Protein AF-A0A316H101-F1 (afdb_monomer_lite)

InterPro domains:
  IPR003369 Sec-independent protein translocase protein TatA/B/E [PF02416] (3-48)
  IPR018448 Sec-independent protein translocase protein TatB [MF_00237] (1-162)
  IPR018448 Sec-independent protein translocase protein TatB [TIGR01410] (3-72)

Sequence (175 aa):
MPDIGWMELLVIGIVALIVVGPKELPMMFRKVGQFTGRVRAMAKDFQRAMDEAADESGMTELNRDLRKATNFAANPKKAGMSALKDTFGDDFDLDPEKFPEGSHSRKMAEEKAAATKQMRDEVEARRKAKIDQTIADKEAAANAAAQAPLEAPAADVTAEPTPVVEAARSGSTSS

Radius of gyration: 33.52 Å; chains: 1; bounding box: 109×50×61 Å

Secondary structure (DSSP, 8-state):
-----HHHHHHHHHHHHHHH-TTHHHHHHHHHHHHHHHHHHHHHHHHHHHHHHHTTSSHHHHHHHHHHHHHHHH-HHHHHHHHHHHHH-GGG---GGGSPTT-HHHHHHHHHHHHHHHHHHHHHHHHHHHHHHHHHHHHHHHHHHHSS---------------------------

Organism: NCBI:txid164332

Structure (mmCIF, N/CA/C/O backbone):
data_AF-A0A316H101-F1
#
_entry.id   AF-A0A316H101-F1
#
loop_
_atom_site.group_PDB
_atom_site.id
_atom_site.type_symbol
_atom_site.label_atom_id
_atom_site.label_alt_id
_atom_site.label_comp_id
_atom_site.label_asym_id
_atom_site.label_entity_id
_atom_site.label_seq_id
_atom_site.pdbx_PDB_ins_code
_atom_site.Cartn_x
_atom_site.Cartn_y
_atom_site.Cartn_z
_atom_site.occupancy
_atom_site.B_iso_or_equiv
_atom_site.auth_seq_id
_atom_site.auth_comp_id
_atom_site.auth_asym_id
_atom_site.auth_atom_id
_atom_site.pdbx_PDB_model_num
ATOM 1 N N . MET A 1 1 ? 0.370 -6.001 -20.272 1.00 56.75 1 MET A N 1
ATOM 2 C CA . MET A 1 1 ? 0.345 -5.547 -18.864 1.00 56.75 1 MET A CA 1
ATOM 3 C C . MET A 1 1 ? -1.124 -5.371 -18.514 1.00 56.75 1 MET A C 1
ATOM 5 O O . MET A 1 1 ? -1.850 -5.040 -19.437 1.00 56.75 1 MET A O 1
ATOM 9 N N . PRO A 1 2 ? -1.608 -5.675 -17.300 1.00 64.06 2 PRO A N 1
ATOM 10 C CA . PRO A 1 2 ? -3.000 -5.382 -16.981 1.00 64.06 2 PRO A CA 1
ATOM 11 C C . PRO A 1 2 ? -3.157 -3.859 -16.937 1.00 64.06 2 PRO A C 1
ATOM 13 O O . PRO A 1 2 ? -2.601 -3.204 -16.057 1.00 64.06 2 PRO A O 1
ATOM 16 N N . ASP A 1 3 ? -3.850 -3.310 -17.929 1.00 68.81 3 ASP A N 1
ATOM 17 C CA . ASP A 1 3 ? -4.168 -1.889 -18.077 1.00 68.81 3 ASP A CA 1
ATOM 18 C C . ASP A 1 3 ? -5.247 -1.453 -17.068 1.00 68.81 3 ASP A C 1
ATOM 20 O O . ASP A 1 3 ? -6.249 -0.846 -17.439 1.00 68.81 3 ASP A O 1
ATOM 24 N N . ILE A 1 4 ? -5.022 -1.737 -15.775 1.00 73.69 4 ILE A N 1
ATOM 25 C CA . ILE A 1 4 ? -5.826 -1.214 -14.663 1.00 73.69 4 ILE A CA 1
ATOM 26 C C . ILE A 1 4 ? -5.526 0.279 -14.555 1.00 73.69 4 ILE A C 1
ATOM 28 O O . ILE A 1 4 ? -4.659 0.738 -13.807 1.00 73.69 4 ILE A O 1
ATOM 32 N N . GLY A 1 5 ? -6.214 1.041 -15.394 1.00 86.12 5 GLY A N 1
ATOM 33 C CA . GLY A 1 5 ? -6.191 2.490 -15.407 1.00 86.12 5 GLY A CA 1
ATOM 34 C C . GLY A 1 5 ? -7.245 3.067 -14.469 1.00 86.12 5 GLY A C 1
ATOM 35 O O . GLY A 1 5 ? -8.217 2.410 -14.096 1.00 86.12 5 GLY A O 1
ATOM 36 N N . TRP A 1 6 ? -7.103 4.354 -14.150 1.00 90.25 6 TRP A N 1
ATOM 37 C CA . TRP A 1 6 ? -8.112 5.120 -13.407 1.00 90.25 6 TRP A CA 1
ATOM 38 C C . TRP A 1 6 ? -9.529 4.974 -13.985 1.00 90.25 6 TRP A C 1
ATOM 40 O O . TRP A 1 6 ? -10.501 4.995 -13.237 1.00 90.25 6 TRP A O 1
ATOM 50 N N . MET A 1 7 ? -9.636 4.770 -15.301 1.00 92.50 7 MET A N 1
ATOM 51 C CA . MET A 1 7 ? -10.904 4.547 -15.995 1.00 92.50 7 MET A CA 1
ATOM 52 C C . MET A 1 7 ? -11.576 3.218 -15.627 1.00 92.50 7 MET A C 1
ATOM 54 O O . MET A 1 7 ? -12.791 3.191 -15.455 1.00 92.50 7 MET A O 1
ATOM 58 N N . GLU A 1 8 ? -10.823 2.131 -15.441 1.00 88.62 8 GLU A N 1
ATOM 59 C CA . GLU A 1 8 ? -11.393 0.826 -15.077 1.00 88.62 8 GLU A CA 1
ATOM 60 C C . GLU A 1 8 ? -11.905 0.829 -13.630 1.00 88.62 8 GLU A C 1
ATOM 62 O O . GLU A 1 8 ? -13.006 0.354 -13.351 1.00 88.62 8 GLU A O 1
ATOM 67 N N . LEU A 1 9 ? -11.175 1.485 -12.719 1.00 91.88 9 LEU A N 1
ATOM 68 C CA . LEU A 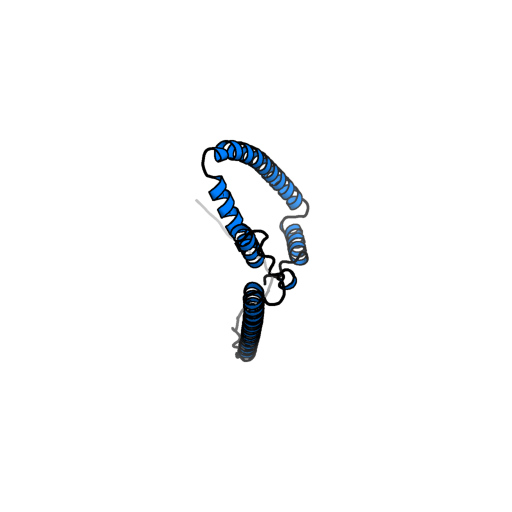1 9 ? -11.644 1.721 -11.349 1.00 91.88 9 LEU A CA 1
ATOM 69 C C . LEU A 1 9 ? -12.942 2.543 -11.311 1.00 91.88 9 LEU A C 1
ATOM 71 O O . LEU A 1 9 ? -13.802 2.292 -10.467 1.00 91.88 9 LEU A O 1
ATOM 75 N N . LEU A 1 10 ? -13.106 3.501 -12.228 1.00 93.25 10 LEU A N 1
ATOM 76 C CA . LEU A 1 10 ? -14.316 4.317 -12.342 1.00 93.25 10 LEU A CA 1
ATOM 77 C C . LEU A 1 10 ? -15.512 3.468 -12.803 1.00 93.25 10 LEU A C 1
ATOM 79 O O . LEU A 1 10 ? -16.581 3.543 -12.198 1.00 93.25 10 LEU A O 1
ATOM 83 N N . VAL A 1 11 ? -15.317 2.600 -13.803 1.00 94.69 11 VAL A N 1
ATOM 84 C CA . VAL A 1 11 ? -16.346 1.652 -14.268 1.00 94.69 11 VAL A CA 1
ATOM 85 C C . VAL A 1 11 ? -16.768 0.704 -13.142 1.00 94.69 11 VAL A C 1
ATOM 87 O O . VAL A 1 11 ? -17.963 0.561 -12.884 1.00 94.69 11 VAL A O 1
ATOM 90 N N . ILE A 1 12 ? -15.811 0.119 -12.415 1.00 92.50 12 ILE A N 1
ATOM 91 C CA . ILE A 1 12 ? -16.100 -0.746 -11.259 1.00 92.50 12 ILE A CA 1
ATOM 92 C C . ILE A 1 12 ? -16.849 0.037 -10.171 1.00 92.50 12 ILE A C 1
ATOM 94 O O . ILE A 1 12 ? -17.799 -0.482 -9.588 1.00 92.50 12 ILE A O 1
ATOM 98 N N . GLY A 1 13 ? -16.480 1.300 -9.931 1.00 93.38 13 GLY A N 1
ATOM 99 C CA . GLY A 1 13 ? -17.187 2.191 -9.012 1.00 93.38 13 GLY A CA 1
ATOM 100 C C . GLY A 1 13 ? -18.656 2.394 -9.393 1.00 93.38 13 GLY A C 1
ATOM 101 O O . GLY A 1 13 ? -19.526 2.285 -8.532 1.00 93.38 13 GLY A O 1
ATOM 102 N N . ILE A 1 14 ? -18.954 2.619 -10.676 1.00 94.44 14 ILE A N 1
ATOM 103 C CA . ILE A 1 14 ? -20.332 2.758 -11.177 1.00 94.44 14 ILE A CA 1
ATOM 104 C C . ILE A 1 14 ? -21.112 1.449 -11.012 1.00 94.44 14 ILE A C 1
ATOM 106 O O . ILE A 1 14 ? -22.224 1.467 -10.485 1.00 94.44 14 ILE A O 1
ATOM 110 N N . VAL A 1 15 ? -20.534 0.312 -11.412 1.00 94.44 15 VAL A N 1
ATOM 111 C CA . VAL A 1 15 ? -21.178 -1.007 -11.268 1.00 94.44 15 VAL A CA 1
ATOM 112 C C . VAL A 1 15 ? -21.486 -1.296 -9.800 1.00 94.44 15 VAL A C 1
ATOM 114 O O . VAL A 1 15 ? -22.596 -1.708 -9.465 1.00 94.44 15 VAL A O 1
ATOM 117 N N . ALA A 1 16 ? -20.544 -1.008 -8.905 1.00 93.62 16 ALA A N 1
ATOM 118 C CA . ALA A 1 16 ? -20.735 -1.203 -7.478 1.00 93.62 16 ALA A CA 1
ATOM 119 C C . ALA A 1 16 ? -21.869 -0.313 -6.921 1.00 93.62 16 ALA A C 1
ATOM 121 O O . ALA A 1 16 ? -22.635 -0.774 -6.074 1.00 93.62 16 ALA A O 1
ATOM 122 N N . LEU A 1 17 ? -22.026 0.930 -7.405 1.00 93.94 17 LEU A N 1
ATOM 123 C CA . LEU A 1 17 ? -23.139 1.813 -7.014 1.00 93.94 17 LEU A CA 1
ATOM 124 C C . LEU A 1 17 ? -24.503 1.263 -7.445 1.00 93.94 17 LEU A C 1
ATOM 126 O O . LEU A 1 17 ? -25.478 1.469 -6.728 1.00 93.94 17 LEU A O 1
ATOM 130 N N . ILE A 1 18 ? -24.582 0.580 -8.590 1.00 94.94 18 ILE A N 1
ATOM 131 C CA . ILE A 1 18 ? -25.830 -0.014 -9.095 1.00 94.94 18 ILE A CA 1
ATOM 132 C C . ILE A 1 18 ? -26.189 -1.272 -8.298 1.00 94.94 18 ILE A C 1
ATOM 134 O O . ILE A 1 18 ? -27.338 -1.439 -7.904 1.00 94.94 18 ILE A O 1
ATOM 138 N N . VAL A 1 19 ? -25.209 -2.146 -8.052 1.00 93.38 19 VAL A N 1
ATOM 139 C CA . VAL A 1 19 ? -25.431 -3.458 -7.421 1.00 93.38 19 VAL A CA 1
ATOM 140 C C . VAL A 1 19 ? -25.683 -3.341 -5.917 1.00 93.38 19 VAL A C 1
ATOM 142 O O . VAL A 1 19 ? -26.579 -3.991 -5.391 1.00 93.38 19 VAL A O 1
ATOM 145 N N . VAL A 1 20 ? -24.887 -2.527 -5.221 1.00 91.88 20 VAL A N 1
ATOM 146 C CA . VAL A 1 20 ? -24.938 -2.380 -3.753 1.00 91.88 20 VAL A CA 1
ATOM 147 C C . VAL A 1 20 ? -25.773 -1.162 -3.346 1.00 91.88 20 VAL A C 1
ATOM 149 O O . VAL A 1 20 ? -26.312 -1.093 -2.249 1.00 91.88 20 VAL A O 1
ATOM 152 N N . GLY A 1 21 ? -25.910 -0.183 -4.238 1.00 93.75 21 GLY A N 1
ATOM 153 C CA . GLY A 1 21 ? -26.668 1.035 -3.992 1.00 93.75 21 GLY A CA 1
ATOM 154 C C . GLY A 1 21 ? -25.784 2.230 -3.604 1.00 93.75 21 GLY A C 1
ATOM 155 O O . GLY A 1 21 ? -24.779 2.098 -2.892 1.00 93.75 21 GLY A O 1
ATOM 156 N N . PRO A 1 22 ? -26.177 3.456 -4.002 1.00 91.81 22 PRO A N 1
ATOM 157 C CA . PRO A 1 22 ? -25.339 4.650 -3.874 1.00 91.81 22 PRO A CA 1
ATOM 158 C C . PRO A 1 22 ? -25.109 5.121 -2.432 1.00 91.81 22 PRO A C 1
ATOM 160 O O . PRO A 1 22 ? -24.201 5.909 -2.179 1.00 91.81 22 PRO A O 1
ATOM 163 N N . LYS A 1 23 ? -25.920 4.660 -1.473 1.00 92.56 23 LYS A N 1
ATOM 164 C CA . LYS A 1 23 ? -25.812 5.029 -0.050 1.00 92.56 23 LYS A CA 1
ATOM 165 C C . LYS A 1 23 ? -25.038 4.009 0.786 1.00 92.56 23 LYS A C 1
ATOM 167 O O . LYS A 1 23 ? -24.507 4.371 1.836 1.00 92.56 23 LYS A O 1
ATOM 172 N N . GLU A 1 24 ? -24.950 2.763 0.334 1.00 91.75 24 GLU A N 1
ATOM 173 C CA . GLU A 1 24 ? -24.358 1.673 1.112 1.00 91.75 24 GLU A CA 1
ATOM 174 C C . GLU A 1 24 ? -22.838 1.631 0.962 1.00 91.75 24 GLU A C 1
ATOM 176 O O . GLU A 1 24 ? -22.129 1.614 1.969 1.00 91.75 24 GLU A O 1
ATOM 181 N N . LEU A 1 25 ? -22.321 1.776 -0.263 1.00 92.81 25 LEU A N 1
ATOM 182 C CA . LEU A 1 25 ? -20.881 1.888 -0.514 1.00 92.81 25 LEU A CA 1
ATOM 183 C C . LEU A 1 25 ? -20.177 2.982 0.305 1.00 92.81 25 LEU A C 1
ATOM 185 O O . LEU A 1 25 ? -19.202 2.663 0.990 1.00 92.81 25 LEU A O 1
ATOM 189 N N . PRO A 1 26 ? -20.631 4.253 0.322 1.00 89.94 26 PRO A N 1
ATOM 190 C CA . PRO A 1 26 ? -19.962 5.279 1.118 1.00 89.94 26 PRO A CA 1
ATOM 191 C C . PRO A 1 26 ? -20.045 4.994 2.622 1.00 89.94 26 PRO A C 1
ATOM 193 O O . PRO A 1 26 ? -19.110 5.310 3.359 1.00 89.94 26 PRO A O 1
ATOM 196 N N . MET A 1 27 ? -21.120 4.363 3.103 1.00 93.88 27 MET A N 1
ATOM 197 C CA . MET A 1 27 ? -21.223 3.963 4.506 1.00 93.88 27 MET A CA 1
ATOM 198 C C . MET A 1 27 ? -20.235 2.835 4.845 1.00 93.88 27 MET A C 1
ATOM 200 O O . MET A 1 27 ? -19.591 2.882 5.896 1.00 93.88 27 MET A O 1
ATOM 204 N N . MET A 1 28 ? -20.064 1.858 3.953 1.00 93.38 28 MET A N 1
ATOM 205 C CA . MET A 1 28 ? -19.090 0.773 4.098 1.00 93.38 28 MET A CA 1
ATOM 206 C C . MET A 1 28 ? -17.654 1.300 4.048 1.00 93.38 28 MET A C 1
ATOM 208 O O . MET A 1 28 ? -16.873 0.991 4.946 1.00 93.38 28 MET A O 1
ATOM 212 N N . PHE A 1 29 ? -17.318 2.174 3.092 1.00 94.50 29 PHE A N 1
ATOM 213 C CA . PHE A 1 29 ? -15.996 2.806 3.026 1.00 94.50 29 PHE A CA 1
ATOM 214 C C . PHE A 1 29 ? -15.679 3.624 4.275 1.00 94.50 29 PHE A C 1
ATOM 216 O O . PHE A 1 29 ? -14.547 3.597 4.748 1.00 94.50 29 PHE A O 1
ATOM 223 N N . ARG A 1 30 ? -16.669 4.297 4.874 1.00 95.00 30 ARG A N 1
ATOM 224 C CA . ARG A 1 30 ? -16.482 4.990 6.158 1.00 95.00 30 ARG A CA 1
ATOM 225 C C . ARG A 1 30 ? -16.168 4.019 7.294 1.00 95.00 30 ARG A C 1
ATOM 227 O O . ARG A 1 30 ? -15.261 4.292 8.073 1.00 95.00 30 ARG A O 1
ATOM 234 N N . LYS A 1 31 ? -16.873 2.887 7.385 1.00 95.56 31 LYS A N 1
ATOM 235 C CA . LYS A 1 31 ? -16.624 1.860 8.414 1.00 95.56 31 LYS A CA 1
ATOM 236 C C . LYS A 1 31 ? -15.250 1.207 8.243 1.00 95.56 31 LYS A C 1
ATOM 238 O O . LYS A 1 31 ? -14.491 1.132 9.207 1.00 95.56 31 LYS A O 1
ATOM 243 N N . VAL A 1 32 ? -14.906 0.807 7.017 1.00 96.56 32 VAL A N 1
ATOM 244 C CA . VAL A 1 32 ? -13.588 0.250 6.675 1.00 96.56 32 VAL A CA 1
ATOM 245 C C . VAL A 1 32 ? -12.495 1.283 6.934 1.00 96.56 32 VAL A C 1
ATOM 247 O O . VAL A 1 32 ? -11.515 0.975 7.599 1.00 96.56 32 VAL A O 1
ATOM 250 N N . GLY A 1 33 ? -12.685 2.533 6.514 1.00 95.50 33 GLY A N 1
ATOM 251 C CA . GLY A 1 33 ? -11.735 3.618 6.748 1.00 95.50 33 GLY A CA 1
ATOM 252 C C . GLY A 1 33 ? -11.498 3.897 8.234 1.00 95.50 33 GLY A C 1
ATOM 253 O O . GLY A 1 33 ? -10.356 4.055 8.654 1.00 95.50 33 GLY A O 1
ATOM 254 N N . GLN A 1 34 ? -12.546 3.887 9.061 1.00 95.94 34 GLN A N 1
ATOM 255 C CA . GLN A 1 34 ? -12.419 4.025 10.518 1.00 95.94 34 GLN A CA 1
ATOM 256 C C . GLN A 1 34 ? -11.710 2.832 11.170 1.00 95.94 34 GLN A C 1
ATOM 258 O O . GLN A 1 34 ? -11.023 3.004 12.179 1.00 95.94 34 GLN A O 1
ATOM 263 N N . PHE A 1 35 ? -11.900 1.623 10.639 1.00 95.81 35 PHE A N 1
ATOM 264 C CA . PHE A 1 35 ? -11.198 0.430 11.104 1.00 95.81 35 PHE A CA 1
ATOM 265 C C . PHE A 1 35 ? -9.716 0.483 10.715 1.00 95.81 35 PHE A C 1
ATOM 267 O O . PHE A 1 35 ? -8.854 0.429 11.589 1.00 95.81 35 PHE A O 1
ATOM 274 N N . THR A 1 36 ? -9.411 0.722 9.439 1.00 96.00 36 THR A N 1
ATOM 275 C CA . THR A 1 36 ? -8.044 0.899 8.935 1.00 96.00 36 THR A CA 1
ATOM 276 C C . THR A 1 36 ? -7.328 2.055 9.628 1.00 96.00 36 THR A C 1
ATOM 278 O O . THR A 1 36 ? -6.149 1.941 9.937 1.00 96.00 36 THR A O 1
ATOM 281 N N . GLY A 1 37 ? -8.024 3.152 9.940 1.00 96.31 37 GLY A N 1
ATOM 282 C CA . GLY A 1 37 ? -7.465 4.275 10.695 1.00 96.31 37 GLY A CA 1
ATOM 283 C C . GLY A 1 37 ? -7.046 3.888 12.115 1.00 96.31 37 GLY A C 1
ATOM 284 O O . GLY A 1 37 ? -5.961 4.259 12.557 1.00 96.31 37 GLY A O 1
ATOM 285 N N . ARG A 1 38 ? -7.859 3.080 12.807 1.00 95.88 38 ARG A N 1
ATOM 286 C CA . ARG A 1 38 ? -7.516 2.529 14.129 1.00 95.88 38 ARG A CA 1
ATOM 287 C C . ARG A 1 38 ? -6.342 1.559 14.055 1.00 95.88 38 ARG A C 1
ATOM 289 O O . ARG A 1 38 ? -5.405 1.697 14.833 1.00 95.88 38 ARG A O 1
ATOM 296 N N . VAL A 1 39 ? -6.342 0.653 13.079 1.00 96.69 39 VAL A N 1
ATOM 297 C CA . VAL A 1 39 ? -5.219 -0.268 12.840 1.00 96.69 39 VAL A CA 1
ATOM 298 C C . VAL A 1 39 ? -3.939 0.497 12.500 1.00 96.69 39 VAL A C 1
ATOM 300 O O . VAL A 1 39 ? -2.876 0.165 13.007 1.00 96.69 39 VAL A O 1
ATOM 303 N N . ARG A 1 40 ? -4.016 1.566 11.697 1.00 95.38 40 ARG A N 1
ATOM 304 C CA . ARG A 1 40 ? -2.871 2.434 11.378 1.00 95.38 40 ARG A CA 1
ATOM 305 C C . ARG A 1 40 ? -2.328 3.122 12.629 1.00 95.38 40 ARG A C 1
ATOM 307 O O . ARG A 1 40 ? -1.114 3.221 12.759 1.00 95.38 40 ARG A O 1
ATOM 314 N N . ALA A 1 41 ? -3.200 3.603 13.516 1.00 94.69 41 ALA A N 1
ATOM 315 C CA . ALA A 1 41 ? -2.788 4.196 14.786 1.00 94.69 41 ALA A CA 1
ATOM 316 C C . ALA A 1 41 ? -2.064 3.162 15.662 1.00 94.69 41 ALA A C 1
ATOM 318 O O . ALA A 1 41 ? -0.913 3.383 16.020 1.00 94.69 41 ALA A O 1
ATOM 319 N N . MET A 1 42 ? -2.667 1.984 15.855 1.00 95.31 42 MET A N 1
ATOM 320 C CA . MET A 1 42 ? -2.053 0.864 16.581 1.00 95.31 42 MET A CA 1
ATOM 321 C C . MET A 1 42 ? -0.713 0.435 15.968 1.00 95.31 42 MET A C 1
ATOM 323 O O . MET A 1 42 ? 0.244 0.179 16.687 1.00 95.31 42 MET A O 1
ATOM 327 N N . ALA A 1 43 ? -0.614 0.400 14.638 1.00 94.50 43 ALA A N 1
ATOM 328 C CA . ALA A 1 43 ? 0.621 0.068 13.938 1.00 94.50 43 ALA A CA 1
ATOM 329 C C . ALA A 1 43 ? 1.713 1.126 14.144 1.00 94.50 43 ALA A C 1
ATOM 331 O O . ALA A 1 43 ? 2.880 0.765 14.203 1.00 94.50 43 ALA A O 1
ATOM 332 N N . LYS A 1 44 ? 1.365 2.416 14.265 1.00 94.00 44 LYS A N 1
ATOM 333 C CA . LYS A 1 44 ? 2.345 3.471 14.581 1.00 94.00 44 LYS A CA 1
ATOM 334 C C . LYS A 1 44 ? 2.878 3.328 16.005 1.00 94.00 44 LYS A C 1
ATOM 336 O O . LYS A 1 44 ? 4.066 3.552 16.211 1.00 94.00 44 LYS A O 1
ATOM 341 N N . ASP A 1 45 ? 2.029 2.940 16.949 1.00 93.38 45 ASP A N 1
ATOM 342 C CA . ASP A 1 45 ? 2.435 2.713 18.338 1.00 93.38 45 ASP A CA 1
ATOM 343 C C . ASP A 1 45 ? 3.285 1.439 18.464 1.00 93.38 45 ASP A C 1
ATOM 345 O O . ASP A 1 45 ? 4.335 1.459 19.100 1.00 93.38 45 ASP A O 1
ATOM 349 N N . PHE A 1 46 ? 2.905 0.362 17.766 1.00 90.06 46 PHE A N 1
ATOM 350 C CA . PHE A 1 46 ? 3.706 -0.861 17.667 1.00 90.06 46 PHE A CA 1
ATOM 351 C C . PHE A 1 46 ? 5.046 -0.618 16.977 1.00 90.06 46 PHE A C 1
ATOM 353 O O . PHE A 1 46 ? 6.058 -1.114 17.447 1.00 90.06 46 PHE A O 1
ATOM 360 N N . GLN A 1 47 ? 5.070 0.160 15.892 1.00 89.00 47 GLN A N 1
ATOM 361 C CA . GLN A 1 47 ? 6.309 0.503 15.203 1.00 89.00 47 GLN A CA 1
ATOM 362 C C . GLN A 1 47 ? 7.254 1.264 16.135 1.00 89.00 47 GLN A C 1
ATOM 364 O O . GLN A 1 47 ? 8.416 0.910 16.207 1.00 89.00 47 GLN A O 1
ATOM 369 N N . ARG A 1 48 ? 6.754 2.231 16.915 1.00 89.88 48 ARG A N 1
ATOM 370 C CA . ARG A 1 48 ? 7.567 2.940 17.916 1.00 89.88 48 ARG A CA 1
ATOM 371 C C . ARG A 1 48 ? 8.117 2.006 18.994 1.00 89.88 48 ARG A C 1
ATOM 373 O O . ARG A 1 48 ? 9.301 2.071 19.288 1.00 89.88 48 ARG A O 1
ATOM 380 N N . ALA A 1 49 ? 7.277 1.129 19.542 1.00 87.56 49 ALA A N 1
ATOM 381 C CA . ALA A 1 49 ? 7.701 0.164 20.556 1.00 87.56 49 ALA A CA 1
ATOM 382 C C . ALA A 1 49 ? 8.670 -0.897 20.000 1.00 87.56 49 ALA A C 1
ATOM 384 O O . ALA A 1 49 ? 9.568 -1.345 20.705 1.00 87.56 49 ALA A O 1
ATOM 385 N N . MET A 1 50 ? 8.495 -1.303 18.740 1.00 82.94 50 MET A N 1
ATOM 386 C CA . MET A 1 50 ? 9.407 -2.207 18.043 1.00 82.94 50 MET A CA 1
ATOM 387 C C . MET A 1 50 ? 10.718 -1.527 17.692 1.00 82.94 50 MET A C 1
ATOM 389 O O . MET A 1 50 ? 11.736 -2.163 17.871 1.00 82.94 50 MET A O 1
ATOM 393 N N . ASP A 1 51 ? 10.717 -0.281 17.218 1.00 82.31 51 ASP A N 1
ATOM 394 C CA . ASP A 1 51 ? 11.943 0.464 16.916 1.00 82.31 51 ASP A CA 1
ATOM 395 C C . ASP A 1 51 ? 12.791 0.608 18.198 1.00 82.31 51 ASP A C 1
ATOM 397 O O . ASP A 1 51 ? 13.987 0.338 18.178 1.00 82.31 51 ASP A O 1
ATOM 401 N N . GLU A 1 52 ? 12.154 0.888 19.342 1.00 82.69 52 GLU A N 1
ATOM 402 C CA . GLU A 1 52 ? 12.821 0.971 20.651 1.00 82.69 52 GLU A CA 1
ATOM 403 C C . GLU A 1 52 ? 13.332 -0.392 21.172 1.00 82.69 52 GLU A C 1
ATOM 405 O O . GLU A 1 52 ? 14.331 -0.441 21.884 1.00 82.69 52 GLU A O 1
ATOM 410 N N . ALA A 1 53 ? 12.707 -1.511 20.781 1.00 78.88 53 ALA A N 1
ATOM 411 C CA . ALA A 1 53 ? 13.152 -2.872 21.125 1.00 78.88 53 ALA A CA 1
ATOM 412 C C . ALA A 1 53 ? 14.109 -3.513 20.086 1.00 78.88 53 ALA A C 1
ATOM 414 O O . ALA A 1 53 ? 14.848 -4.455 20.390 1.00 78.88 53 ALA A O 1
ATOM 415 N N . ALA A 1 54 ? 14.083 -3.043 18.839 1.00 73.69 54 ALA A N 1
ATOM 416 C CA . ALA A 1 54 ? 14.871 -3.533 17.707 1.00 73.69 54 ALA A CA 1
ATOM 417 C C . ALA A 1 54 ? 16.292 -2.963 17.693 1.00 73.69 54 ALA A C 1
ATOM 419 O O . ALA A 1 54 ? 17.194 -3.593 17.143 1.00 73.69 54 ALA A O 1
ATOM 420 N N . ASP A 1 55 ? 16.513 -1.814 18.332 1.00 71.56 55 ASP A N 1
ATOM 421 C CA . ASP A 1 55 ? 17.863 -1.297 18.565 1.00 71.56 55 ASP A CA 1
ATOM 422 C C . ASP A 1 55 ? 18.712 -2.269 19.422 1.00 71.56 55 ASP A C 1
ATOM 424 O O . ASP A 1 55 ? 19.939 -2.254 19.338 1.00 71.56 55 ASP A O 1
ATOM 428 N N . GLU A 1 56 ? 18.077 -3.182 20.174 1.00 67.50 56 GLU A N 1
ATOM 429 C CA . GLU A 1 56 ? 18.738 -4.207 21.003 1.00 67.50 56 GLU A CA 1
ATOM 430 C C . GLU A 1 56 ? 18.694 -5.632 20.412 1.00 67.50 56 GLU A C 1
ATOM 432 O O . GLU A 1 56 ? 19.548 -6.471 20.706 1.00 67.50 56 GLU A O 1
ATOM 437 N N . SER A 1 57 ? 17.718 -5.925 19.551 1.00 64.56 57 SER A N 1
ATOM 438 C CA . SER A 1 57 ? 17.532 -7.229 18.906 1.00 64.56 57 SER A CA 1
ATOM 439 C C . SER A 1 57 ? 17.568 -7.015 17.399 1.00 64.56 57 SER A C 1
ATOM 441 O O . SER A 1 57 ? 16.694 -6.321 16.917 1.00 64.56 57 SER A O 1
ATOM 443 N N . GLY A 1 58 ? 18.557 -7.553 16.663 1.00 67.06 58 GLY A N 1
ATOM 444 C CA . GLY A 1 58 ? 18.893 -7.279 15.239 1.00 67.06 58 GLY A CA 1
ATOM 445 C C . GLY A 1 58 ? 17.791 -7.438 14.165 1.00 67.06 58 GLY A C 1
ATOM 446 O O . GLY A 1 58 ? 17.985 -8.065 13.128 1.00 67.06 58 GLY A O 1
ATOM 447 N N . MET A 1 59 ? 16.625 -6.852 14.399 1.00 72.50 59 MET A N 1
ATOM 448 C CA . MET A 1 59 ? 15.418 -6.778 13.591 1.00 72.50 59 MET A CA 1
ATOM 449 C C . MET A 1 59 ? 15.555 -5.678 12.529 1.00 72.50 59 MET A C 1
ATOM 451 O O . MET A 1 59 ? 14.855 -5.696 11.516 1.00 72.50 59 MET A O 1
ATOM 455 N N . THR A 1 60 ? 16.503 -4.755 12.714 1.00 76.81 60 THR A N 1
ATOM 456 C CA . THR A 1 60 ? 16.921 -3.756 11.722 1.00 76.81 60 THR A CA 1
ATOM 457 C C . THR A 1 60 ? 17.358 -4.414 10.412 1.00 76.81 60 THR A C 1
ATOM 459 O O . THR A 1 60 ? 16.928 -3.992 9.335 1.00 76.81 60 THR A O 1
ATOM 462 N N . GLU A 1 61 ? 18.119 -5.508 10.483 1.00 78.38 61 GLU A N 1
ATOM 463 C CA . GLU A 1 61 ? 18.499 -6.333 9.331 1.00 78.38 61 GLU A CA 1
ATOM 464 C C . GLU A 1 61 ? 17.275 -6.941 8.636 1.00 78.38 61 GLU A C 1
ATOM 466 O O . GLU A 1 61 ? 17.136 -6.819 7.417 1.00 78.38 61 GLU A O 1
ATOM 471 N N . LEU A 1 62 ? 16.336 -7.503 9.400 1.00 81.12 62 LEU A N 1
ATOM 472 C CA . LEU A 1 62 ? 15.135 -8.138 8.851 1.00 81.12 62 LEU A CA 1
ATOM 473 C C . LEU A 1 62 ? 14.217 -7.120 8.155 1.00 81.12 62 LEU A C 1
ATOM 475 O O . LEU A 1 62 ? 13.727 -7.358 7.048 1.00 81.12 62 LEU A O 1
ATOM 479 N N . ASN A 1 63 ? 14.046 -5.942 8.759 1.00 83.00 63 ASN A N 1
ATOM 480 C CA . ASN A 1 63 ? 13.326 -4.818 8.165 1.00 83.00 63 ASN A CA 1
ATOM 481 C C . ASN A 1 63 ? 14.003 -4.329 6.878 1.00 83.00 63 ASN A C 1
ATOM 483 O O . ASN A 1 63 ? 13.321 -4.026 5.893 1.00 83.00 63 ASN A O 1
ATOM 487 N N . ARG A 1 64 ? 15.339 -4.273 6.850 1.00 82.56 64 ARG A N 1
ATOM 488 C CA . ARG A 1 64 ? 16.112 -3.877 5.667 1.00 82.56 64 ARG A CA 1
ATOM 489 C C . ARG A 1 64 ? 15.945 -4.875 4.521 1.00 82.56 64 ARG A C 1
ATOM 491 O O . ARG A 1 64 ? 15.739 -4.446 3.383 1.00 82.56 64 ARG A O 1
ATOM 498 N N . ASP A 1 65 ? 15.948 -6.170 4.809 1.00 84.44 65 ASP A N 1
ATOM 499 C CA . ASP A 1 65 ? 15.783 -7.224 3.805 1.00 84.44 65 ASP A CA 1
ATOM 500 C C . ASP A 1 65 ? 14.355 -7.289 3.254 1.00 84.44 65 ASP A C 1
ATOM 502 O O . ASP A 1 65 ? 14.163 -7.323 2.035 1.00 84.44 65 ASP A O 1
ATOM 506 N N . LEU A 1 66 ? 13.342 -7.172 4.118 1.00 85.50 66 LEU A N 1
ATOM 507 C CA . LEU A 1 66 ? 11.939 -7.044 3.707 1.00 85.50 66 LEU A CA 1
ATOM 508 C C . LEU A 1 66 ? 11.730 -5.830 2.794 1.00 85.50 66 LEU A C 1
ATOM 510 O O . LEU A 1 66 ? 11.036 -5.907 1.773 1.00 85.50 66 LEU A O 1
ATOM 514 N N . ARG A 1 67 ? 12.364 -4.700 3.122 1.00 84.69 67 ARG A N 1
ATOM 515 C CA . ARG A 1 67 ? 12.271 -3.468 2.332 1.00 84.69 67 ARG A CA 1
ATOM 516 C C . ARG A 1 67 ? 12.975 -3.601 0.982 1.00 84.69 67 ARG A C 1
ATOM 518 O O . ARG A 1 67 ? 12.426 -3.153 -0.025 1.00 84.69 67 ARG A O 1
ATOM 525 N N . LYS A 1 68 ? 14.144 -4.250 0.930 1.00 82.88 68 LYS A N 1
ATOM 526 C CA . LYS A 1 68 ? 14.851 -4.574 -0.322 1.00 82.88 68 LYS A CA 1
ATOM 527 C C . LYS A 1 68 ? 14.021 -5.501 -1.209 1.00 82.88 68 LYS A C 1
ATOM 529 O O . LYS A 1 68 ? 13.852 -5.197 -2.387 1.00 82.88 68 LYS A O 1
ATOM 534 N N . ALA A 1 69 ? 13.441 -6.561 -0.647 1.00 85.38 69 ALA A N 1
ATOM 535 C CA . ALA A 1 69 ? 12.584 -7.496 -1.373 1.00 85.38 69 ALA A CA 1
ATOM 536 C C . ALA A 1 69 ? 11.327 -6.811 -1.936 1.00 85.38 69 ALA A C 1
ATOM 538 O O . ALA A 1 69 ? 10.995 -6.975 -3.110 1.00 85.38 69 ALA A O 1
ATOM 539 N N . THR A 1 70 ? 10.672 -5.968 -1.132 1.00 87.31 70 THR A N 1
ATOM 540 C CA . THR A 1 70 ? 9.480 -5.216 -1.558 1.00 87.31 70 THR A CA 1
ATOM 541 C C . THR A 1 70 ? 9.812 -4.221 -2.672 1.00 87.31 70 THR A C 1
ATOM 543 O O . THR A 1 70 ? 9.114 -4.156 -3.684 1.00 87.31 70 THR A O 1
ATOM 546 N N . ASN A 1 71 ? 10.911 -3.474 -2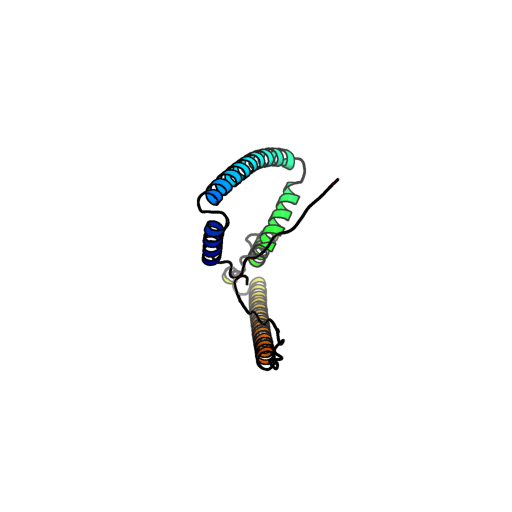.534 1.00 84.50 71 ASN A N 1
ATOM 547 C CA . ASN A 1 71 ? 11.367 -2.540 -3.565 1.00 84.50 71 ASN A CA 1
ATOM 548 C C . ASN A 1 71 ? 11.779 -3.260 -4.856 1.00 84.50 71 ASN A C 1
ATOM 550 O O . ASN A 1 71 ? 11.538 -2.740 -5.946 1.00 84.50 71 ASN A O 1
ATOM 554 N N . PHE A 1 72 ? 12.371 -4.451 -4.747 1.00 85.50 72 PHE A N 1
ATOM 555 C CA . PHE A 1 72 ? 12.724 -5.287 -5.891 1.00 85.50 72 PHE A CA 1
ATOM 556 C C . PHE A 1 72 ? 11.490 -5.797 -6.635 1.00 85.50 72 PHE A C 1
ATOM 558 O O . PHE A 1 72 ? 11.453 -5.726 -7.861 1.00 85.50 72 PHE A O 1
ATOM 565 N N . ALA A 1 73 ? 10.455 -6.224 -5.913 1.00 85.69 73 ALA A N 1
ATOM 566 C CA . ALA A 1 73 ? 9.194 -6.645 -6.513 1.00 85.69 73 ALA A CA 1
ATOM 567 C C . ALA A 1 73 ? 8.454 -5.480 -7.193 1.00 85.69 73 ALA A C 1
ATOM 569 O O . ALA A 1 73 ? 7.951 -5.628 -8.304 1.00 85.69 73 ALA A O 1
ATOM 570 N N . ALA A 1 74 ? 8.417 -4.308 -6.552 1.00 87.88 74 ALA A N 1
ATOM 571 C CA . ALA A 1 74 ? 7.715 -3.141 -7.081 1.00 87.88 74 ALA A CA 1
ATOM 572 C C . ALA A 1 74 ? 8.442 -2.492 -8.267 1.00 87.88 74 ALA A C 1
ATOM 574 O O . ALA A 1 74 ? 7.803 -1.967 -9.176 1.00 87.88 74 ALA A O 1
ATOM 575 N N . ASN A 1 75 ? 9.779 -2.477 -8.252 1.00 86.62 75 ASN A N 1
ATOM 576 C CA . ASN A 1 75 ? 10.569 -1.850 -9.304 1.00 86.62 75 ASN A CA 1
ATOM 577 C C . ASN A 1 75 ? 11.978 -2.474 -9.398 1.00 86.62 75 ASN A C 1
ATOM 579 O O . ASN A 1 75 ? 12.958 -1.891 -8.916 1.00 86.62 75 ASN A O 1
ATOM 583 N N . PRO A 1 76 ? 12.123 -3.630 -10.075 1.00 82.69 76 PRO A N 1
ATOM 584 C CA . PRO A 1 76 ? 13.354 -4.429 -10.046 1.00 82.69 76 PRO A CA 1
ATOM 585 C C . PRO A 1 76 ? 14.570 -3.671 -10.587 1.00 82.69 76 PRO A C 1
ATOM 587 O O . PRO A 1 76 ? 15.672 -3.796 -10.058 1.00 82.69 76 PRO A O 1
ATOM 590 N N . LYS A 1 77 ? 14.371 -2.800 -11.587 1.00 82.25 77 LYS A N 1
ATOM 591 C CA . LYS A 1 77 ? 15.437 -1.940 -12.130 1.00 82.25 77 LYS A CA 1
ATOM 592 C C . LYS A 1 77 ? 15.950 -0.915 -11.114 1.00 82.25 77 LYS A C 1
ATOM 594 O O . LYS A 1 77 ? 17.156 -0.729 -10.990 1.00 82.25 77 LYS A O 1
ATOM 599 N N . LYS A 1 78 ? 15.047 -0.246 -10.389 1.00 81.56 78 LYS A N 1
ATOM 600 C CA . LYS A 1 78 ? 15.416 0.779 -9.400 1.00 81.56 78 LYS A CA 1
ATOM 601 C C . LYS A 1 78 ? 16.024 0.141 -8.155 1.00 81.56 78 LYS A C 1
ATOM 603 O O . LYS A 1 78 ? 16.985 0.673 -7.617 1.00 81.56 78 LYS A O 1
ATOM 608 N N . ALA A 1 79 ? 15.497 -1.006 -7.732 1.00 85.75 79 ALA A N 1
ATOM 609 C CA . ALA A 1 79 ? 16.053 -1.773 -6.627 1.00 85.75 79 ALA A CA 1
ATOM 610 C C . ALA A 1 79 ? 17.462 -2.285 -6.934 1.00 85.75 79 ALA A C 1
ATOM 612 O O . ALA A 1 79 ? 18.337 -2.142 -6.090 1.00 85.75 79 ALA A O 1
ATOM 613 N N . GLY A 1 80 ? 17.706 -2.794 -8.148 1.00 81.94 80 GLY A N 1
ATOM 614 C CA . GLY A 1 80 ? 19.047 -3.181 -8.590 1.00 81.94 80 GLY A CA 1
ATOM 615 C C . GLY A 1 80 ? 20.029 -2.007 -8.568 1.00 81.94 80 GLY A C 1
ATOM 616 O O . GLY A 1 80 ? 21.117 -2.138 -8.024 1.00 81.94 80 GLY A O 1
ATOM 617 N N . MET A 1 81 ? 19.616 -0.837 -9.067 1.00 83.44 81 MET A N 1
ATOM 618 C CA . MET A 1 81 ? 20.440 0.378 -9.023 1.00 83.44 81 MET A CA 1
ATOM 619 C C . MET A 1 81 ? 20.697 0.869 -7.590 1.00 83.44 81 MET A C 1
ATOM 621 O O . MET A 1 81 ? 21.804 1.278 -7.263 1.00 83.44 81 MET A O 1
ATOM 625 N N . SER A 1 82 ? 19.690 0.813 -6.716 1.00 81.94 82 SER A N 1
ATOM 626 C CA . SER A 1 82 ? 19.837 1.223 -5.316 1.00 81.94 82 SER A CA 1
ATOM 627 C C . SER A 1 82 ? 20.713 0.252 -4.527 1.00 81.94 82 SER A C 1
ATOM 629 O O . SER A 1 82 ? 21.532 0.699 -3.742 1.00 81.94 82 SER A O 1
ATOM 631 N N . ALA A 1 83 ? 20.591 -1.059 -4.762 1.00 82.56 83 ALA A N 1
ATOM 632 C CA . ALA A 1 83 ? 21.457 -2.065 -4.152 1.00 82.56 83 ALA A CA 1
ATOM 633 C C . ALA A 1 83 ? 22.906 -1.935 -4.642 1.00 82.56 83 ALA A C 1
ATOM 635 O O . ALA A 1 83 ? 23.835 -2.098 -3.855 1.00 82.56 83 ALA A O 1
ATOM 636 N N . LEU A 1 84 ? 23.097 -1.598 -5.921 1.00 81.12 84 LEU A N 1
ATOM 637 C CA . LEU A 1 84 ? 24.407 -1.283 -6.479 1.00 81.12 84 LEU A CA 1
ATOM 638 C C . LEU A 1 84 ? 25.000 -0.048 -5.788 1.00 81.12 84 LEU A C 1
ATOM 640 O O . LEU A 1 84 ? 26.120 -0.113 -5.299 1.00 81.12 84 LEU A O 1
ATOM 644 N N . LYS A 1 85 ? 24.224 1.031 -5.648 1.00 82.69 85 LYS A N 1
ATOM 645 C CA . LYS A 1 85 ? 24.661 2.243 -4.945 1.00 82.69 85 LYS A CA 1
ATOM 646 C C . LYS A 1 85 ? 24.975 1.998 -3.465 1.00 82.69 85 LYS A C 1
ATOM 648 O O . LYS A 1 85 ? 25.984 2.478 -2.970 1.00 82.69 85 LYS A O 1
ATOM 653 N N . ASP A 1 86 ? 24.164 1.199 -2.775 1.00 82.44 86 ASP A N 1
ATOM 654 C CA . ASP A 1 86 ? 24.399 0.836 -1.371 1.00 82.44 86 ASP A CA 1
ATOM 655 C C . ASP A 1 86 ? 25.657 -0.039 -1.191 1.00 82.44 86 ASP A C 1
ATOM 657 O O . ASP A 1 86 ? 26.276 -0.006 -0.132 1.00 82.44 86 ASP A O 1
A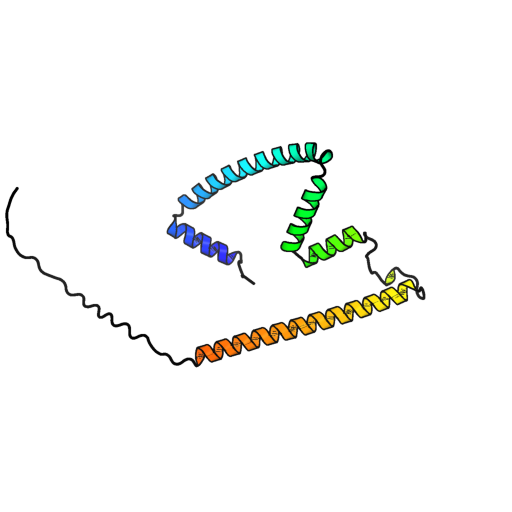TOM 661 N N . THR A 1 87 ? 26.028 -0.839 -2.200 1.00 79.12 87 THR A N 1
ATOM 662 C CA . THR A 1 87 ? 27.169 -1.777 -2.130 1.00 79.12 87 THR A CA 1
ATOM 663 C C . THR A 1 87 ? 28.479 -1.141 -2.591 1.00 79.12 87 THR A C 1
ATOM 665 O O . THR A 1 87 ? 29.534 -1.437 -2.039 1.00 79.12 87 THR A O 1
ATOM 668 N N . PHE A 1 88 ? 28.418 -0.294 -3.617 1.00 81.19 88 PHE A N 1
ATOM 669 C CA . PHE A 1 88 ? 29.589 0.305 -4.260 1.00 81.19 88 PHE A CA 1
ATOM 670 C C . PHE A 1 88 ? 29.788 1.786 -3.902 1.00 81.19 88 PHE A C 1
ATOM 672 O O . PHE A 1 88 ? 30.789 2.367 -4.308 1.00 81.19 88 PHE A O 1
ATOM 679 N N . GLY A 1 89 ? 28.883 2.377 -3.115 1.00 68.38 89 GLY A N 1
ATOM 680 C CA . GLY A 1 89 ? 28.936 3.780 -2.709 1.00 68.38 89 GLY A CA 1
ATOM 681 C C . GLY A 1 89 ? 28.610 4.754 -3.844 1.00 68.38 89 GLY A C 1
ATOM 682 O O . GLY A 1 89 ? 28.336 4.364 -4.982 1.00 68.38 89 GLY A O 1
ATOM 683 N N . ASP A 1 90 ? 28.655 6.049 -3.529 1.00 66.31 90 ASP A N 1
ATOM 684 C CA . ASP A 1 90 ? 28.448 7.136 -4.498 1.00 66.31 90 ASP A CA 1
ATOM 685 C C . ASP A 1 90 ? 29.584 7.218 -5.552 1.00 66.31 90 ASP A C 1
ATOM 687 O O . ASP A 1 90 ? 29.448 7.907 -6.560 1.00 66.31 90 ASP A O 1
ATOM 691 N N . ASP A 1 91 ? 30.664 6.445 -5.377 1.00 60.53 91 ASP A N 1
ATOM 692 C CA . ASP A 1 91 ? 31.807 6.333 -6.298 1.00 60.53 91 ASP A CA 1
ATOM 693 C C . ASP A 1 91 ? 31.499 5.538 -7.585 1.00 60.53 91 ASP A C 1
ATOM 695 O O . ASP A 1 91 ? 32.346 5.427 -8.472 1.00 60.53 91 ASP A O 1
ATOM 699 N N . PHE A 1 92 ? 30.286 4.988 -7.725 1.00 61.69 92 PHE A N 1
ATOM 700 C CA . PHE A 1 92 ? 29.818 4.349 -8.963 1.00 61.69 92 PHE A CA 1
ATOM 701 C C . PHE A 1 92 ? 29.240 5.349 -9.984 1.00 61.69 92 PHE A C 1
ATOM 703 O O . PHE A 1 92 ? 28.544 4.954 -10.923 1.00 61.69 92 PHE A O 1
ATOM 710 N N . ASP A 1 93 ? 29.534 6.643 -9.841 1.00 59.25 93 ASP A N 1
ATOM 711 C CA . ASP A 1 93 ? 29.461 7.576 -10.963 1.00 59.25 93 ASP A CA 1
ATOM 712 C C . ASP A 1 93 ? 30.543 7.164 -11.975 1.00 59.25 93 ASP A C 1
ATOM 714 O O . ASP A 1 93 ? 31.705 7.568 -11.913 1.00 59.25 93 ASP A O 1
ATOM 718 N N . LEU A 1 94 ? 30.160 6.296 -12.913 1.00 55.31 94 LEU A N 1
ATOM 719 C CA . LEU A 1 94 ? 30.916 5.961 -14.119 1.00 55.31 94 LEU A CA 1
ATOM 720 C C . LEU A 1 94 ? 30.944 7.179 -15.058 1.00 55.31 94 LEU A C 1
ATOM 722 O O . LEU A 1 94 ? 30.515 7.085 -16.204 1.00 55.31 94 LEU A O 1
ATOM 726 N N . ASP A 1 95 ? 31.414 8.324 -14.567 1.00 55.06 95 ASP A N 1
ATOM 727 C CA . ASP A 1 95 ? 31.725 9.502 -15.365 1.00 55.06 95 ASP A CA 1
ATOM 728 C C . ASP A 1 95 ? 33.128 9.303 -15.958 1.00 55.06 95 ASP A C 1
ATOM 730 O O . ASP A 1 95 ? 34.128 9.537 -15.270 1.00 55.06 95 ASP A O 1
ATOM 734 N N . PRO A 1 96 ? 33.259 8.885 -17.234 1.00 53.53 96 PRO A N 1
ATOM 735 C CA . PRO A 1 96 ? 34.563 8.743 -17.885 1.00 53.53 96 PRO A CA 1
ATOM 736 C C . PRO A 1 96 ? 35.332 10.074 -17.965 1.00 53.53 96 PRO A C 1
ATOM 738 O O . PRO A 1 96 ? 36.541 10.077 -18.190 1.00 53.53 96 PRO A O 1
ATOM 741 N N . GLU A 1 97 ? 34.652 11.204 -17.754 1.00 58.25 97 GLU A N 1
ATOM 742 C CA . GLU A 1 97 ? 35.213 12.555 -17.796 1.00 58.25 97 GLU A CA 1
ATOM 743 C C . GLU A 1 97 ? 35.993 12.942 -16.530 1.00 58.25 97 GLU A C 1
ATOM 745 O O . GLU A 1 97 ? 36.854 13.818 -16.598 1.00 58.25 97 GLU A O 1
ATOM 750 N N . LYS A 1 98 ? 35.767 12.269 -15.390 1.00 57.38 98 LYS A N 1
ATOM 751 C CA . LYS A 1 98 ? 36.475 12.555 -14.125 1.00 57.38 98 LYS A CA 1
ATOM 752 C C . LYS A 1 98 ? 37.873 11.920 -14.039 1.00 57.38 98 LYS A C 1
ATOM 754 O O . LYS A 1 98 ? 38.608 12.185 -13.090 1.00 57.38 98 LYS A O 1
ATOM 759 N N . PHE A 1 99 ? 38.271 11.105 -15.019 1.00 56.97 99 PHE A N 1
ATOM 760 C CA . PHE A 1 99 ? 39.569 10.421 -15.035 1.00 56.97 99 PHE A CA 1
ATOM 761 C C . PHE A 1 99 ? 40.570 11.142 -15.950 1.00 56.97 99 PHE A C 1
ATOM 763 O O . PHE A 1 99 ? 40.231 11.404 -17.097 1.00 56.97 99 PHE A O 1
ATOM 770 N N . PRO A 1 100 ? 41.815 11.428 -15.535 1.00 54.53 100 PRO A N 1
ATOM 771 C CA . PRO A 1 100 ? 42.799 12.085 -16.400 1.00 54.53 100 PRO A CA 1
ATOM 772 C C . PRO A 1 100 ? 43.127 11.241 -17.647 1.00 54.53 100 PRO A C 1
ATOM 774 O O . PRO A 1 100 ? 43.255 10.010 -17.564 1.00 54.53 100 PRO A O 1
ATOM 777 N N . GLU A 1 101 ? 43.247 11.901 -18.807 1.00 53.44 101 GLU A N 1
ATOM 778 C CA . GLU A 1 101 ? 43.552 11.254 -20.091 1.00 53.44 101 GLU A CA 1
ATOM 779 C C . GLU A 1 101 ? 44.874 10.469 -20.028 1.00 53.44 101 GLU A C 1
ATOM 781 O O . GLU A 1 101 ? 45.891 10.964 -19.548 1.00 53.44 101 GLU A O 1
ATOM 786 N N . GLY A 1 102 ? 44.849 9.212 -20.489 1.00 58.88 102 GLY A N 1
ATOM 787 C CA . GLY A 1 102 ? 46.020 8.324 -20.531 1.00 58.88 102 GLY A CA 1
ATOM 788 C C . GLY A 1 102 ? 46.212 7.392 -19.324 1.00 58.88 102 GLY A C 1
ATOM 789 O O . GLY A 1 102 ? 47.065 6.507 -19.378 1.00 58.88 102 GLY A O 1
ATOM 790 N N . SER A 1 103 ? 45.411 7.521 -18.261 1.00 62.81 103 SER A N 1
ATOM 791 C CA . SER A 1 103 ? 45.476 6.626 -17.094 1.00 62.81 103 SER A CA 1
ATOM 792 C C . SER A 1 103 ? 44.892 5.229 -17.383 1.00 62.81 103 SER A C 1
ATOM 794 O O . SER A 1 103 ? 43.945 5.073 -18.157 1.00 62.81 103 SER A O 1
ATOM 796 N N . HIS A 1 104 ? 45.437 4.183 -16.747 1.00 65.06 104 HIS A N 1
ATOM 797 C CA . HIS A 1 104 ? 44.932 2.803 -16.875 1.00 65.06 104 HIS A CA 1
ATOM 798 C C . HIS A 1 104 ? 43.456 2.665 -16.463 1.00 65.06 104 HIS A C 1
ATOM 800 O O . HIS A 1 104 ? 42.728 1.848 -17.028 1.00 65.06 104 HIS A O 1
ATOM 806 N N . SER A 1 105 ? 43.001 3.502 -15.531 1.00 65.75 105 SER A N 1
ATOM 807 C CA . SER A 1 105 ? 41.604 3.619 -15.114 1.00 65.75 105 SER A CA 1
ATOM 808 C C . SER A 1 105 ? 40.692 4.110 -16.242 1.00 65.75 105 SER A C 1
ATOM 810 O O . SER A 1 105 ? 39.596 3.576 -16.390 1.00 65.75 105 SER A O 1
ATOM 812 N N . ARG A 1 106 ? 41.144 5.043 -17.096 1.00 69.56 106 ARG A N 1
ATOM 813 C CA . ARG A 1 106 ? 40.351 5.537 -18.235 1.00 69.56 106 ARG A CA 1
ATOM 814 C C . ARG A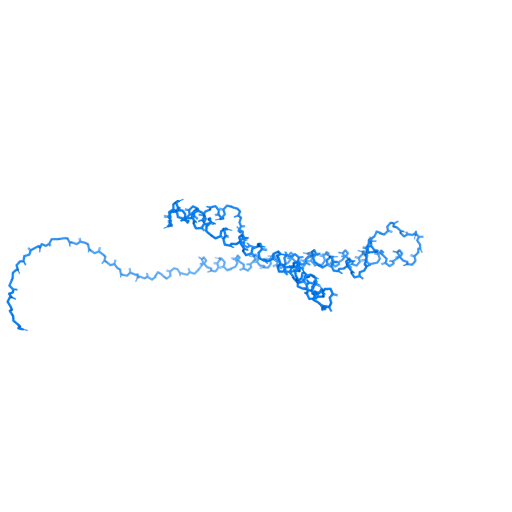 1 106 ? 40.170 4.482 -19.325 1.00 69.56 106 ARG A C 1
ATOM 816 O O . ARG A 1 106 ? 39.063 4.315 -19.818 1.00 69.56 106 ARG A O 1
ATOM 823 N N . LYS A 1 107 ? 41.207 3.690 -19.619 1.00 73.94 107 LYS A N 1
ATOM 824 C CA . LYS A 1 107 ? 41.101 2.560 -20.564 1.00 73.94 107 LYS A CA 1
ATOM 825 C C . LYS A 1 107 ? 40.104 1.503 -20.087 1.00 73.94 107 LYS A C 1
ATOM 827 O O . LYS A 1 107 ? 39.270 1.064 -20.869 1.00 73.94 107 LYS A O 1
ATOM 832 N N . MET A 1 108 ? 40.139 1.143 -18.800 1.00 68.38 108 MET A N 1
ATOM 833 C CA . MET A 1 108 ? 39.142 0.227 -18.231 1.00 68.38 108 MET A CA 1
ATOM 834 C C . MET A 1 108 ? 37.734 0.832 -18.216 1.00 68.38 108 MET A C 1
ATOM 836 O O . MET A 1 108 ? 36.764 0.108 -18.429 1.00 68.38 108 MET A O 1
ATOM 840 N N . ALA A 1 109 ? 37.600 2.137 -17.961 1.00 70.06 109 ALA A N 1
ATOM 841 C CA . ALA A 1 109 ? 36.311 2.822 -17.995 1.00 70.06 109 ALA A CA 1
ATOM 842 C C . ALA A 1 109 ? 35.727 2.858 -19.416 1.00 70.06 109 ALA A C 1
ATOM 844 O O . ALA A 1 109 ? 34.548 2.568 -19.596 1.00 70.06 109 ALA A O 1
ATOM 845 N N . GLU A 1 110 ? 36.550 3.134 -20.428 1.00 74.69 110 GLU A N 1
ATOM 846 C CA . GLU A 1 110 ? 36.163 3.113 -21.842 1.00 74.69 110 GLU A CA 1
ATOM 847 C C . GLU A 1 110 ? 35.806 1.697 -22.315 1.00 74.69 110 GLU A C 1
ATOM 849 O O . GLU A 1 110 ? 34.778 1.514 -22.966 1.00 74.69 110 GLU A O 1
ATOM 854 N N . GLU A 1 111 ? 36.583 0.681 -21.927 1.00 77.31 111 GLU A N 1
ATOM 855 C CA . GLU A 1 111 ? 36.300 -0.727 -22.228 1.00 77.31 111 GLU A CA 1
ATOM 856 C C . GLU A 1 111 ? 34.991 -1.190 -21.574 1.00 77.31 111 GLU A C 1
ATOM 858 O O . GLU A 1 111 ? 34.129 -1.768 -22.237 1.00 77.31 111 GLU A O 1
ATOM 863 N N . LYS A 1 112 ? 34.780 -0.869 -20.291 1.00 76.19 112 LYS A N 1
ATOM 864 C CA . LYS A 1 112 ? 33.525 -1.176 -19.593 1.00 76.19 112 LYS A CA 1
ATOM 865 C C . LYS A 1 112 ? 32.342 -0.402 -20.166 1.00 76.19 112 LYS A C 1
ATOM 867 O O . LYS A 1 112 ? 31.252 -0.967 -20.267 1.00 76.19 112 LYS A O 1
ATOM 872 N N . ALA A 1 113 ? 32.525 0.853 -20.570 1.00 75.00 113 ALA A N 1
ATOM 873 C CA . ALA A 1 113 ? 31.482 1.644 -21.217 1.00 75.00 113 ALA A CA 1
ATOM 874 C C . ALA A 1 113 ? 31.118 1.072 -22.597 1.00 75.00 113 ALA A C 1
ATOM 876 O O . ALA A 1 113 ? 29.934 0.985 -22.930 1.00 75.00 113 ALA A O 1
ATOM 877 N N . ALA A 1 114 ? 32.107 0.624 -23.375 1.00 79.50 114 ALA A N 1
ATOM 878 C CA . ALA A 1 114 ? 31.894 -0.043 -24.655 1.00 79.50 114 ALA A CA 1
ATOM 879 C C . ALA A 1 114 ? 31.192 -1.401 -24.480 1.00 79.50 114 ALA A C 1
ATOM 881 O O . ALA A 1 114 ? 30.191 -1.656 -25.148 1.00 79.50 114 ALA A O 1
ATOM 882 N N . ALA A 1 115 ? 31.633 -2.227 -23.527 1.00 80.06 115 ALA A N 1
ATOM 883 C CA . ALA A 1 115 ? 30.995 -3.501 -23.196 1.00 80.06 115 ALA A CA 1
ATOM 884 C C . ALA A 1 115 ? 29.549 -3.315 -22.704 1.00 80.06 115 ALA A C 1
ATOM 886 O O . ALA A 1 115 ? 28.652 -4.055 -23.103 1.00 80.06 115 ALA A O 1
ATOM 887 N N . THR A 1 116 ? 29.286 -2.285 -21.894 1.00 77.94 116 THR A N 1
ATOM 888 C CA . THR A 1 116 ? 27.931 -1.971 -21.410 1.00 77.94 116 THR A CA 1
ATOM 889 C C . THR A 1 116 ? 27.010 -1.542 -22.553 1.00 77.94 116 THR A C 1
ATOM 891 O O . THR A 1 116 ? 25.848 -1.951 -22.586 1.00 77.94 116 THR A O 1
ATOM 894 N N . LYS A 1 117 ? 27.515 -0.756 -23.516 1.00 81.00 117 LYS A N 1
ATOM 895 C CA . LYS A 1 117 ? 26.767 -0.403 -24.734 1.00 81.00 117 LYS A CA 1
ATOM 896 C C . LYS A 1 117 ? 26.442 -1.647 -25.566 1.00 81.00 117 LYS A C 1
ATOM 898 O O . LYS A 1 117 ? 25.276 -1.863 -25.868 1.00 81.00 117 LYS A O 1
ATOM 903 N N . GLN A 1 118 ? 27.424 -2.516 -25.816 1.00 82.88 118 GLN A N 1
ATOM 904 C CA . GLN A 1 118 ? 27.217 -3.766 -26.560 1.00 82.88 118 GLN A CA 1
ATOM 905 C C . GLN A 1 118 ? 26.187 -4.688 -25.891 1.00 82.88 118 GLN A C 1
ATOM 907 O O . GLN A 1 118 ? 25.280 -5.186 -26.553 1.00 82.88 118 GLN A O 1
ATOM 912 N N . MET A 1 119 ? 26.268 -4.868 -24.569 1.00 79.12 119 MET A N 1
ATOM 913 C CA . MET A 1 119 ? 25.285 -5.659 -23.821 1.00 79.12 119 MET A CA 1
ATOM 914 C C . MET A 1 119 ? 23.884 -5.049 -23.889 1.00 79.12 119 MET A C 1
ATOM 916 O O . MET A 1 119 ? 22.896 -5.775 -23.991 1.00 79.12 119 MET A O 1
ATOM 920 N N . ARG A 1 120 ? 23.773 -3.718 -23.834 1.00 80.44 120 ARG A N 1
ATOM 921 C CA . ARG A 1 120 ? 22.486 -3.031 -23.948 1.00 80.44 120 ARG A CA 1
ATOM 922 C C . ARG A 1 120 ? 21.877 -3.219 -25.336 1.00 80.44 120 ARG A C 1
ATOM 924 O O . ARG A 1 120 ? 20.702 -3.571 -25.412 1.00 80.44 120 ARG A O 1
ATOM 931 N N . ASP A 1 121 ? 22.669 -3.061 -26.391 1.00 84.38 121 ASP A N 1
ATOM 932 C CA . ASP A 1 121 ? 22.222 -3.239 -27.774 1.00 84.38 121 ASP A CA 1
ATOM 933 C C . ASP A 1 121 ? 21.796 -4.694 -28.040 1.00 84.38 121 ASP A C 1
ATOM 935 O O . ASP A 1 121 ? 20.749 -4.939 -28.640 1.00 84.38 121 ASP A O 1
ATOM 939 N N . GLU A 1 122 ? 22.534 -5.678 -27.511 1.00 83.44 122 GLU A N 1
ATOM 940 C CA . GLU A 1 122 ? 22.173 -7.096 -27.621 1.00 83.44 122 GLU A CA 1
ATOM 941 C C . GLU A 1 122 ? 20.886 -7.427 -26.847 1.00 83.44 122 GLU A C 1
ATOM 943 O O . GLU A 1 122 ? 20.012 -8.139 -27.348 1.00 83.44 122 GLU A O 1
ATOM 948 N N . VAL A 1 123 ? 20.722 -6.893 -25.633 1.00 86.56 123 VAL A N 1
ATOM 949 C CA . VAL A 1 123 ? 19.499 -7.079 -24.837 1.00 86.56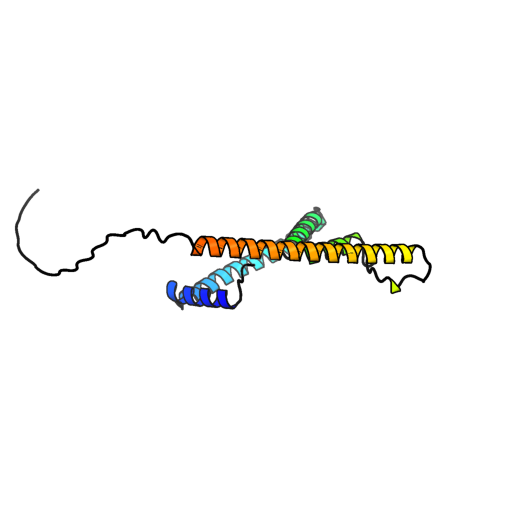 123 VAL A CA 1
ATOM 950 C C . VAL A 1 123 ? 18.299 -6.407 -25.505 1.00 86.56 123 VAL A C 1
ATOM 952 O O . VAL A 1 123 ? 17.201 -6.970 -25.488 1.00 86.56 123 VAL A O 1
ATOM 955 N N . GLU A 1 124 ? 18.477 -5.231 -26.106 1.00 84.75 124 GLU A N 1
ATOM 956 C CA . GLU A 1 124 ? 17.433 -4.538 -26.864 1.00 84.75 124 GLU A CA 1
ATOM 957 C C . GLU A 1 124 ? 17.065 -5.305 -28.146 1.00 84.75 124 GLU A C 1
ATOM 959 O O . GLU A 1 124 ? 15.875 -5.491 -28.412 1.00 84.75 124 GLU A O 1
ATOM 964 N N . ALA A 1 125 ? 18.042 -5.857 -28.872 1.00 86.75 125 ALA A N 1
ATOM 965 C CA . ALA A 1 125 ? 17.807 -6.716 -30.033 1.00 86.75 125 ALA A CA 1
ATOM 966 C C . ALA A 1 125 ? 17.074 -8.016 -29.656 1.00 86.75 125 ALA A C 1
ATOM 968 O O . ALA A 1 125 ? 16.065 -8.362 -30.273 1.00 86.75 125 ALA A O 1
ATOM 969 N N . ARG A 1 126 ? 17.505 -8.700 -28.586 1.00 88.31 126 ARG A N 1
ATOM 970 C CA . ARG A 1 126 ? 16.826 -9.901 -28.064 1.00 88.31 126 ARG A CA 1
ATOM 971 C C . ARG A 1 126 ? 15.406 -9.597 -27.594 1.00 88.31 126 ARG A C 1
ATOM 973 O O . ARG A 1 126 ? 14.509 -10.415 -27.786 1.00 88.31 126 ARG A O 1
ATOM 980 N N . ARG A 1 127 ? 15.179 -8.432 -26.978 1.00 89.12 127 ARG A N 1
ATOM 981 C CA . ARG A 1 127 ? 13.834 -7.992 -26.580 1.00 89.12 127 ARG A CA 1
ATOM 982 C C . ARG A 1 127 ? 12.942 -7.756 -27.789 1.00 89.12 127 ARG A C 1
ATOM 984 O O . ARG A 1 127 ? 11.824 -8.256 -27.773 1.00 89.12 127 ARG A O 1
ATOM 991 N N . LYS A 1 128 ? 13.423 -7.049 -28.815 1.00 85.94 128 LYS A N 1
ATOM 992 C CA . LYS A 1 128 ? 12.663 -6.829 -30.055 1.00 85.94 128 LYS A CA 1
ATOM 993 C C . LYS A 1 128 ? 12.313 -8.149 -30.734 1.00 85.94 128 LYS A C 1
ATOM 995 O O . LYS A 1 128 ? 11.138 -8.408 -30.935 1.00 85.94 128 LYS A O 1
ATOM 1000 N N . ALA A 1 129 ? 13.285 -9.044 -30.914 1.00 83.81 129 ALA A N 1
ATOM 1001 C CA . ALA A 1 129 ? 13.042 -10.362 -31.501 1.00 83.81 129 ALA A CA 1
ATOM 1002 C C . ALA A 1 129 ? 11.987 -11.176 -30.729 1.00 83.81 129 ALA A C 1
ATOM 1004 O O . ALA A 1 129 ? 11.148 -11.841 -31.328 1.00 83.81 129 ALA A O 1
ATOM 1005 N N . LYS A 1 130 ? 11.987 -11.103 -29.391 1.00 88.06 130 LYS A N 1
ATOM 1006 C CA . LYS A 1 130 ? 10.999 -11.808 -28.563 1.00 88.06 130 LYS A CA 1
ATOM 1007 C C . LYS A 1 130 ? 9.608 -11.165 -28.614 1.00 88.06 130 LYS A C 1
ATOM 1009 O O . LYS A 1 130 ? 8.609 -11.871 -28.486 1.00 88.06 130 LYS A O 1
ATOM 1014 N N . ILE A 1 131 ? 9.538 -9.847 -28.804 1.00 85.12 131 ILE A N 1
ATOM 1015 C CA . ILE A 1 131 ? 8.285 -9.117 -29.039 1.00 85.12 131 ILE A CA 1
ATOM 1016 C C . ILE A 1 131 ? 7.721 -9.486 -30.416 1.00 85.12 131 ILE A C 1
ATOM 1018 O O . ILE A 1 131 ? 6.556 -9.850 -30.504 1.00 85.12 131 ILE A O 1
ATOM 1022 N N . ASP A 1 132 ? 8.550 -9.497 -31.457 1.00 81.94 132 ASP A N 1
ATOM 1023 C CA . ASP A 1 132 ? 8.119 -9.842 -32.814 1.00 81.94 132 ASP A CA 1
ATOM 1024 C C . ASP A 1 132 ? 7.649 -11.304 -32.898 1.00 81.94 132 ASP A C 1
ATOM 1026 O O . ASP A 1 132 ? 6.599 -11.581 -33.472 1.00 81.94 132 ASP A O 1
ATOM 1030 N N . GLN A 1 133 ? 8.351 -12.233 -32.232 1.00 78.81 133 GLN A N 1
ATOM 1031 C CA . GLN A 1 133 ? 7.907 -13.628 -32.099 1.00 78.81 133 GLN A CA 1
ATOM 1032 C C . GLN A 1 133 ? 6.557 -13.738 -31.383 1.00 78.81 133 GLN A C 1
ATOM 1034 O O . GLN A 1 133 ? 5.661 -14.423 -31.860 1.00 78.81 133 GLN A O 1
ATOM 1039 N N . THR A 1 134 ? 6.362 -13.014 -30.276 1.00 83.56 134 THR A N 1
ATOM 1040 C CA . THR A 1 134 ? 5.080 -13.057 -29.550 1.00 83.56 134 THR A CA 1
ATOM 1041 C C . THR A 1 134 ? 3.927 -12.389 -30.297 1.00 83.56 134 THR A C 1
ATOM 1043 O O . THR A 1 134 ? 2.774 -12.750 -30.059 1.00 83.56 134 THR A O 1
ATOM 1046 N N . ILE A 1 135 ? 4.200 -11.433 -31.187 1.00 82.06 135 ILE A N 1
ATOM 1047 C CA . ILE A 1 135 ? 3.193 -10.858 -32.086 1.00 82.06 135 ILE A CA 1
ATOM 1048 C C . ILE A 1 135 ? 2.839 -11.866 -33.186 1.00 82.06 135 ILE A C 1
ATOM 1050 O O . ILE A 1 135 ? 1.657 -12.143 -33.375 1.00 82.06 135 ILE A O 1
ATOM 1054 N N . ALA A 1 136 ? 3.835 -12.486 -33.825 1.00 77.06 136 ALA A N 1
ATOM 1055 C CA . ALA A 1 136 ? 3.620 -13.497 -34.861 1.00 77.06 136 ALA A CA 1
ATOM 1056 C C . ALA A 1 136 ? 2.854 -14.725 -34.335 1.00 77.06 136 ALA A C 1
ATOM 1058 O O . ALA A 1 136 ? 1.922 -15.195 -34.985 1.00 77.06 136 ALA A O 1
ATOM 1059 N N . ASP A 1 137 ? 3.173 -15.200 -33.128 1.00 79.06 137 ASP A N 1
ATOM 1060 C CA . ASP A 1 137 ? 2.463 -16.314 -32.487 1.00 79.06 137 ASP A CA 1
ATOM 1061 C C . ASP A 1 137 ? 0.993 -15.964 -32.196 1.00 79.06 137 ASP A C 1
ATOM 1063 O O . ASP A 1 137 ? 0.098 -16.798 -32.349 1.00 79.06 137 ASP A O 1
ATOM 1067 N N . LYS A 1 138 ? 0.717 -14.712 -31.806 1.00 79.12 138 LYS A N 1
ATOM 1068 C CA . LYS A 1 138 ? -0.652 -14.224 -31.584 1.00 79.12 138 LYS A CA 1
ATOM 1069 C C . LYS A 1 138 ? -1.429 -14.054 -32.885 1.00 79.12 138 LYS A C 1
ATOM 1071 O O . LYS A 1 138 ? -2.613 -14.377 -32.910 1.00 79.12 138 LYS A O 1
ATOM 1076 N N . GLU A 1 139 ? -0.792 -13.580 -33.951 1.00 71.88 139 GLU A N 1
ATOM 1077 C CA . GLU A 1 139 ? -1.410 -13.476 -35.279 1.00 71.88 139 GLU A CA 1
ATOM 1078 C C . GLU A 1 139 ? -1.687 -14.857 -35.886 1.00 71.88 139 GLU A C 1
ATOM 1080 O O . GLU A 1 139 ? -2.760 -15.077 -36.449 1.00 71.88 139 GLU A O 1
ATOM 1085 N N . ALA A 1 140 ? -0.782 -15.823 -35.704 1.00 70.38 140 ALA A N 1
ATOM 1086 C CA . ALA A 1 140 ? -0.990 -17.208 -36.115 1.00 70.38 140 ALA A CA 1
ATOM 1087 C C . ALA A 1 140 ? -2.134 -17.871 -35.329 1.00 70.38 140 ALA A C 1
ATOM 1089 O O . ALA A 1 140 ? -2.988 -18.528 -35.925 1.00 70.38 140 ALA A O 1
ATOM 1090 N N . ALA A 1 141 ? -2.208 -17.647 -34.012 1.00 71.69 141 ALA A N 1
ATOM 1091 C CA . ALA A 1 141 ? -3.314 -18.125 -33.184 1.00 71.69 141 ALA A CA 1
ATOM 1092 C C . ALA A 1 141 ? -4.656 -17.466 -33.558 1.00 71.69 141 ALA A C 1
ATOM 1094 O O . ALA A 1 141 ? -5.685 -18.141 -33.576 1.00 71.69 141 ALA A O 1
ATOM 1095 N N . ALA A 1 142 ? -4.657 -16.176 -33.908 1.00 71.50 142 ALA A N 1
ATOM 1096 C CA . ALA A 1 142 ? -5.852 -15.464 -34.359 1.00 71.50 142 ALA A CA 1
ATOM 1097 C C . ALA A 1 142 ? -6.343 -15.958 -35.731 1.00 71.50 142 ALA A C 1
ATOM 1099 O O . ALA A 1 142 ? -7.540 -16.180 -35.906 1.00 71.50 142 ALA A O 1
ATOM 1100 N N . ASN A 1 143 ? -5.437 -16.205 -36.683 1.00 69.38 143 ASN A N 1
ATOM 1101 C CA . ASN A 1 143 ? -5.791 -16.776 -37.986 1.00 69.38 143 ASN A CA 1
ATOM 1102 C C . ASN A 1 143 ? -6.252 -18.237 -37.886 1.00 69.38 143 ASN A C 1
ATOM 1104 O O . ASN A 1 143 ? -7.172 -18.629 -38.600 1.00 69.38 143 ASN A O 1
ATOM 1108 N N . ALA A 1 144 ? -5.667 -19.030 -36.984 1.00 66.81 144 ALA A N 1
ATOM 1109 C CA . ALA A 1 144 ? -6.127 -20.389 -36.709 1.00 66.81 144 ALA A CA 1
ATOM 1110 C C . ALA A 1 144 ? -7.531 -20.401 -36.075 1.00 66.81 144 ALA A C 1
ATOM 1112 O O . ALA A 1 144 ? -8.364 -21.223 -36.447 1.00 66.81 144 ALA A O 1
ATOM 1113 N N . ALA A 1 145 ? -7.826 -19.453 -35.178 1.00 62.59 145 ALA A N 1
ATOM 1114 C CA . ALA A 1 145 ? -9.159 -19.286 -34.599 1.00 62.59 145 ALA A CA 1
ATOM 1115 C C . ALA A 1 145 ? -10.198 -18.773 -35.616 1.00 62.59 145 ALA A C 1
ATOM 1117 O O . ALA A 1 145 ? -11.364 -19.146 -35.531 1.00 62.59 145 ALA A O 1
ATOM 1118 N N . ALA A 1 146 ? -9.789 -17.964 -36.600 1.00 59.19 146 ALA A N 1
ATOM 1119 C CA . ALA A 1 146 ? -10.663 -17.466 -37.667 1.00 59.19 146 ALA A CA 1
ATOM 1120 C C . ALA A 1 146 ? -10.960 -18.503 -38.771 1.00 59.19 146 ALA A C 1
ATOM 1122 O O . ALA A 1 146 ? -11.926 -18.341 -39.513 1.00 59.19 146 ALA A O 1
ATOM 1123 N N . GLN A 1 147 ? -10.141 -19.554 -38.890 1.00 58.34 147 GLN A N 1
ATOM 1124 C CA . GLN A 1 147 ? -10.305 -20.639 -39.871 1.00 58.34 147 GLN A CA 1
ATOM 1125 C C . GLN A 1 147 ? -10.885 -21.926 -39.264 1.00 58.34 147 GLN A C 1
ATOM 1127 O O . GLN A 1 147 ? -11.086 -22.904 -39.984 1.00 58.34 147 GLN A O 1
ATOM 1132 N N . ALA A 1 148 ? -11.175 -21.940 -37.959 1.00 51.72 148 ALA A N 1
ATOM 1133 C CA . ALA A 1 148 ? -11.890 -23.038 -37.328 1.00 51.72 148 ALA A CA 1
ATOM 1134 C C . ALA A 1 148 ? -13.321 -23.115 -37.904 1.00 51.72 148 ALA A C 1
ATOM 1136 O O . ALA A 1 148 ? -14.043 -22.113 -37.863 1.00 51.72 148 ALA A O 1
ATOM 1137 N N . PRO A 1 149 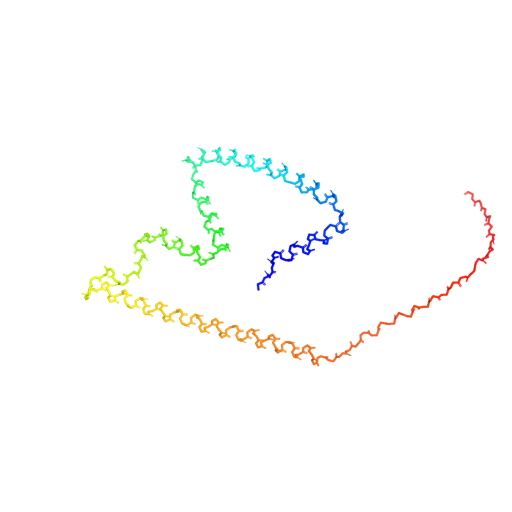? -13.753 -24.267 -38.453 1.00 51.62 149 PRO A N 1
ATOM 1138 C CA . PRO A 1 149 ? -15.123 -24.439 -38.911 1.00 51.62 149 PRO A CA 1
ATOM 1139 C C . PRO A 1 149 ? -16.105 -24.144 -37.775 1.00 51.62 149 PRO A C 1
ATOM 1141 O O . PRO A 1 149 ? -15.958 -24.661 -36.668 1.00 51.62 149 PRO A O 1
ATOM 1144 N N . LEU A 1 150 ? -17.109 -23.313 -38.058 1.00 49.72 150 LEU A N 1
ATOM 1145 C CA . LEU A 1 150 ? -18.259 -23.093 -37.185 1.00 49.72 150 LEU A CA 1
ATOM 1146 C C . LEU A 1 150 ? -19.081 -24.391 -37.111 1.00 49.72 150 LEU A C 1
ATOM 1148 O O . LEU A 1 150 ? -20.099 -24.526 -37.787 1.00 49.72 150 LEU A O 1
ATOM 1152 N N . GLU A 1 151 ? -18.654 -25.360 -36.303 1.00 55.94 151 GLU A N 1
ATOM 1153 C CA . GLU A 1 151 ? -19.558 -26.403 -35.824 1.00 55.94 151 GLU A CA 1
ATOM 1154 C C . GLU A 1 151 ? -20.458 -25.775 -34.759 1.00 55.94 151 GLU A C 1
ATOM 1156 O O . GLU A 1 151 ? -20.111 -25.636 -33.586 1.00 55.94 151 GLU A O 1
ATOM 1161 N N . ALA A 1 152 ? -21.615 -25.303 -35.223 1.00 45.44 152 ALA A N 1
ATOM 1162 C CA . ALA A 1 152 ? -22.685 -24.802 -34.384 1.00 45.44 152 ALA A CA 1
ATOM 1163 C C . ALA A 1 152 ? -23.150 -25.917 -33.429 1.00 45.44 152 ALA A C 1
ATOM 1165 O O . ALA A 1 152 ? -23.594 -26.966 -33.905 1.00 45.44 152 ALA A O 1
ATOM 1166 N N . PRO A 1 153 ? -23.131 -25.715 -32.099 1.00 44.56 153 PRO A N 1
ATOM 1167 C CA . PRO A 1 153 ? -23.922 -26.561 -31.231 1.00 44.56 153 PRO A CA 1
ATOM 1168 C C . PRO A 1 153 ? -25.383 -26.188 -31.493 1.00 44.56 153 PRO A C 1
ATOM 1170 O O . PRO A 1 153 ? -25.833 -25.094 -31.150 1.00 44.56 153 PRO A O 1
ATOM 1173 N N . ALA A 1 154 ? -26.113 -27.079 -32.161 1.00 45.12 154 ALA A N 1
ATOM 1174 C CA . ALA A 1 154 ? -27.558 -26.996 -32.289 1.00 45.12 154 ALA A CA 1
ATOM 1175 C C . ALA A 1 154 ? -28.179 -27.116 -30.887 1.00 45.12 154 ALA A C 1
ATOM 1177 O O . ALA A 1 154 ? -28.408 -28.211 -30.379 1.00 45.12 154 ALA A O 1
ATOM 1178 N N . ALA A 1 155 ? -28.395 -25.972 -30.240 1.00 41.19 155 ALA A N 1
ATOM 1179 C CA . ALA A 1 155 ? -29.230 -25.860 -29.059 1.00 41.19 155 ALA A CA 1
ATOM 1180 C C . ALA A 1 155 ? -30.692 -25.802 -29.517 1.00 41.19 155 ALA A C 1
ATOM 1182 O O . ALA A 1 155 ? -31.204 -24.750 -29.898 1.00 41.19 155 ALA A O 1
ATOM 1183 N N . ASP A 1 156 ? -31.337 -26.963 -29.506 1.00 46.38 156 ASP A N 1
ATOM 1184 C CA . ASP A 1 156 ? -32.789 -27.085 -29.501 1.00 46.38 156 ASP A CA 1
ATOM 1185 C C . ASP A 1 156 ? -33.317 -26.525 -28.172 1.00 46.38 156 ASP A C 1
ATOM 1187 O O . ASP A 1 156 ? -33.160 -27.140 -27.118 1.00 46.38 156 ASP A O 1
ATOM 1191 N N . VAL A 1 157 ? -33.884 -25.319 -28.204 1.00 42.41 157 VAL A N 1
ATOM 1192 C CA . VAL A 1 157 ? -34.791 -24.831 -27.159 1.00 42.41 157 VAL A CA 1
ATOM 1193 C C . VAL A 1 157 ? -35.938 -24.109 -27.853 1.00 42.41 157 VAL A C 1
ATOM 1195 O O . VAL A 1 157 ? -35.943 -22.890 -28.024 1.00 42.41 157 VAL A O 1
ATOM 1198 N N . THR A 1 158 ? -36.918 -24.897 -28.283 1.00 37.62 158 THR A N 1
ATOM 1199 C CA . THR A 1 158 ? -38.221 -24.397 -28.719 1.00 37.62 158 THR A CA 1
ATOM 1200 C C . THR A 1 158 ? -38.969 -23.861 -27.496 1.00 37.62 158 THR A C 1
ATOM 1202 O O . THR A 1 158 ? -39.455 -24.623 -26.664 1.00 37.62 158 THR A O 1
ATOM 1205 N N . ALA A 1 159 ? -39.027 -22.537 -27.357 1.00 43.88 159 ALA A N 1
ATOM 1206 C CA . ALA A 1 159 ? -39.902 -21.857 -26.411 1.00 43.88 159 ALA A CA 1
ATOM 1207 C C . ALA A 1 159 ? -41.230 -21.515 -27.109 1.00 43.88 159 ALA A C 1
ATOM 1209 O O . ALA A 1 159 ? -41.302 -20.542 -27.858 1.00 43.88 159 ALA A O 1
ATOM 1210 N N . GLU A 1 160 ? -42.282 -22.296 -26.858 1.00 43.12 160 GLU A N 1
ATOM 1211 C CA . GLU A 1 160 ? -43.666 -21.865 -27.093 1.00 43.12 160 GLU A CA 1
ATOM 1212 C C . GLU A 1 160 ? -44.225 -21.211 -25.819 1.00 43.12 160 GLU A C 1
ATOM 1214 O O . GLU A 1 160 ? -44.164 -21.818 -24.745 1.00 43.12 160 GLU A O 1
ATOM 1219 N N . PRO A 1 161 ? -44.817 -20.005 -25.897 1.00 56.59 161 PRO A N 1
ATOM 1220 C CA . PRO A 1 161 ? -45.711 -19.506 -24.871 1.00 56.59 161 PRO A CA 1
ATOM 1221 C C . PRO A 1 161 ? -47.163 -19.705 -25.324 1.00 56.59 161 PRO A C 1
ATOM 1223 O O . PRO A 1 161 ? -47.605 -19.098 -26.298 1.00 56.59 161 PRO A O 1
ATOM 1226 N N . THR A 1 162 ? -47.948 -20.475 -24.574 1.00 44.53 162 THR A N 1
ATOM 1227 C CA . THR A 1 162 ? -49.417 -20.422 -24.666 1.00 44.53 162 THR A CA 1
ATOM 1228 C C . THR A 1 162 ? -50.034 -20.213 -23.284 1.00 44.53 162 THR A C 1
ATOM 1230 O O . THR A 1 162 ? -49.701 -20.956 -22.359 1.00 44.53 162 THR A O 1
ATOM 1233 N N . PRO A 1 163 ? -50.918 -19.209 -23.117 1.00 60.72 163 PRO A N 1
ATOM 1234 C CA . PRO A 1 163 ? -51.652 -18.971 -21.880 1.00 60.72 163 PRO A CA 1
ATOM 1235 C C . PRO A 1 163 ? -53.043 -19.642 -21.882 1.00 60.72 163 PRO A C 1
ATOM 1237 O O . PRO A 1 163 ? -53.526 -20.078 -22.924 1.00 60.72 163 PRO A O 1
ATOM 1240 N N . VAL A 1 164 ? -53.710 -19.568 -20.714 1.00 46.94 164 VAL A N 1
ATOM 1241 C CA . VAL A 1 164 ? -55.138 -19.868 -20.409 1.00 46.94 164 VAL A CA 1
ATOM 1242 C C . VAL A 1 164 ? -55.451 -21.390 -20.370 1.00 46.94 164 VAL A C 1
ATOM 1244 O O . VAL A 1 164 ? -54.973 -22.135 -21.206 1.00 46.94 164 VAL A O 1
ATOM 1247 N N . VAL A 1 165 ? -56.191 -21.995 -19.429 1.00 43.19 165 VAL A N 1
ATOM 1248 C CA . VAL A 1 165 ? -57.414 -21.589 -18.721 1.00 43.19 165 VAL A CA 1
ATOM 1249 C C . VAL A 1 165 ? -57.582 -22.399 -17.418 1.00 43.19 165 VAL A C 1
ATOM 1251 O O . VAL A 1 165 ? -57.334 -23.599 -17.361 1.00 43.19 165 VAL A O 1
ATOM 1254 N N . GLU A 1 166 ? -58.052 -21.701 -16.391 1.00 51.88 166 GLU A N 1
ATOM 1255 C CA . GLU A 1 166 ? -58.851 -22.155 -15.247 1.00 51.88 166 GLU A CA 1
ATOM 1256 C C . GLU A 1 166 ? -59.840 -23.307 -15.539 1.00 51.88 166 GLU A C 1
ATOM 1258 O O . GLU A 1 166 ? -60.638 -23.190 -16.463 1.00 51.88 166 GLU A O 1
ATOM 1263 N N . ALA A 1 167 ? -59.867 -24.368 -14.711 1.00 41.56 167 ALA A N 1
ATOM 1264 C CA . ALA A 1 167 ? -61.104 -25.050 -14.290 1.00 41.56 167 ALA A CA 1
ATOM 1265 C C . ALA A 1 167 ? -60.881 -26.211 -13.292 1.00 41.56 167 ALA A C 1
ATOM 1267 O O . ALA A 1 167 ? -60.102 -27.127 -13.526 1.00 41.56 167 ALA A O 1
ATOM 1268 N N . ALA A 1 168 ? -61.739 -26.199 -12.266 1.00 41.59 168 ALA A N 1
ATOM 1269 C CA . ALA A 1 168 ? -62.417 -27.348 -11.650 1.00 41.59 168 ALA A CA 1
ATOM 1270 C C . ALA A 1 168 ? -61.695 -28.228 -10.599 1.00 41.59 168 ALA A C 1
ATOM 1272 O O . ALA A 1 168 ? -61.029 -29.206 -10.902 1.00 41.59 168 ALA A O 1
ATOM 1273 N N . ARG A 1 169 ? -62.006 -27.899 -9.333 1.00 45.66 169 ARG A N 1
ATOM 1274 C CA . ARG A 1 169 ? -62.725 -28.708 -8.312 1.00 45.66 169 ARG A CA 1
ATOM 1275 C C . ARG A 1 169 ? -62.398 -30.203 -8.114 1.00 45.66 169 ARG A C 1
ATOM 1277 O O . ARG A 1 169 ? -62.433 -30.989 -9.048 1.00 45.66 169 ARG A O 1
ATOM 1284 N N . SER A 1 170 ? -62.451 -30.564 -6.819 1.00 45.72 170 SER A N 1
ATOM 1285 C CA . SER A 1 170 ? -62.638 -31.894 -6.187 1.00 45.72 170 SER A CA 1
ATOM 1286 C C . SER A 1 170 ? -61.329 -32.454 -5.624 1.00 45.72 170 SER A C 1
ATOM 1288 O O . SER A 1 170 ? -60.330 -32.437 -6.322 1.00 45.72 170 SER A O 1
ATOM 1290 N N . GLY A 1 171 ? -61.192 -32.941 -4.392 1.00 38.75 171 GLY A N 1
ATOM 1291 C CA . GLY A 1 171 ? -62.066 -33.194 -3.242 1.00 38.75 171 GLY A CA 1
ATOM 1292 C C . GLY A 1 171 ? -61.140 -33.574 -2.062 1.00 38.75 171 GLY A C 1
ATOM 1293 O O . GLY A 1 171 ? -59.966 -33.846 -2.290 1.00 38.75 171 GLY A O 1
ATOM 1294 N N . SER A 1 172 ? -61.538 -33.328 -0.805 1.00 47.91 172 SER A N 1
ATOM 1295 C CA . SER A 1 172 ? -61.756 -34.355 0.246 1.00 47.91 172 SER A CA 1
ATOM 1296 C C . SER A 1 172 ? -60.628 -35.413 0.366 1.00 47.91 172 SER A C 1
ATOM 1298 O O . SER A 1 172 ? -60.240 -36.023 -0.614 1.00 47.91 172 SER A O 1
ATOM 1300 N N . THR A 1 173 ? -60.058 -35.789 1.514 1.00 48.84 173 THR A N 1
ATOM 1301 C CA . THR A 1 173 ? -60.467 -35.775 2.930 1.00 48.84 173 THR A CA 1
ATOM 1302 C C . THR A 1 173 ? -59.380 -36.525 3.717 1.00 48.84 173 THR A C 1
ATOM 1304 O O . THR A 1 173 ? -58.843 -37.477 3.166 1.00 48.84 173 THR A O 1
ATOM 1307 N N . SER A 1 174 ? -59.225 -36.183 5.007 1.00 50.38 174 SER A N 1
ATOM 1308 C CA . SER A 1 174 ? -58.811 -37.040 6.149 1.00 50.38 174 SER A CA 1
ATOM 1309 C C . SER A 1 174 ? -57.433 -37.735 6.091 1.00 50.38 174 SER A C 1
ATOM 1311 O O . SER A 1 174 ? -57.036 -38.271 5.071 1.00 50.38 174 SER A O 1
ATOM 1313 N N . SER A 1 175 ? -56.650 -37.831 7.164 1.00 50.91 175 SER A N 1
ATOM 1314 C CA . SER A 1 175 ? -56.962 -37.893 8.596 1.00 50.91 175 SER A CA 1
ATOM 1315 C C . SER A 1 175 ? -55.726 -37.551 9.425 1.00 50.91 175 SER A C 1
ATOM 1317 O O . SER A 1 175 ? -54.609 -37.697 8.883 1.00 50.91 175 SER A O 1
#

Foldseek 3Di:
DPCPDPVVVVVVVVVCCVPVNVPVVVVVCVVVVVVVVVVVVVVVVVVVVCVVVCVVPVCVVVVVVVVLVVCCVVPVVVSVVVVCCVVVPPVPPLPLVVDDPPDPVSVVSVVVVVVVVVVVVVVVVVVVVVVVVVVVVVVVVVVVVVPPDPPDPPDDDDDDDDDDDDDDDDDDDDD

pLDDT: mean 75.42, std 16.61, range [37.62, 96.69]